Protein 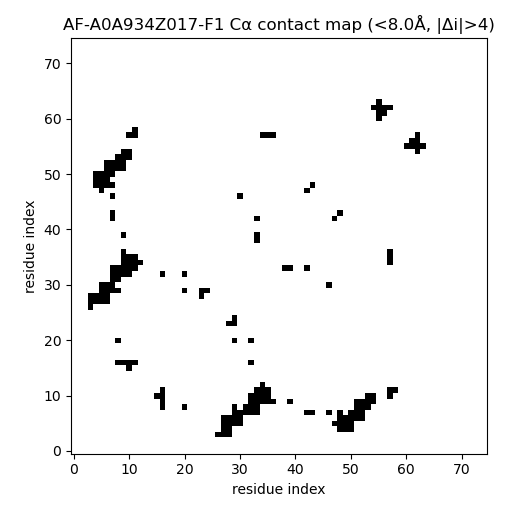AF-A0A934Z017-F1 (afdb_monomer)

Nearest PDB structures (foldseek):
  2zwm-assembly1_B  TM=8.584E-01  e=1.750E-02  Bacillus subtilis
  4kfc-assembly1_B  TM=8.517E-01  e=2.144E-02  Escherichia coli K-12
  3cfy-assembly1_A  TM=7.583E-01  e=1.872E-02  Vibrio parahaemolyticus RIMD 2210633
  3q15-assembly2_D-3  TM=8.209E-01  e=6.788E-02  Bacillus subtilis
  7cci-assembly1_A  TM=8.235E-01  e=9.527E-02  Acinetobacter baumannii

Sequence (75 aa):
MKQRERVLLVEDHAGTGDALAAMLRQCFDVPHRIGSLAELSEAMRVQEPTIVLIDLALGDQNVLKYSPTLFGAIR

Radius of gyration: 12.25 Å; Cα contacts (8 Å, |Δi|>4): 96; chains: 1; bounding box: 36×22×27 Å

pLDDT: mean 85.45, std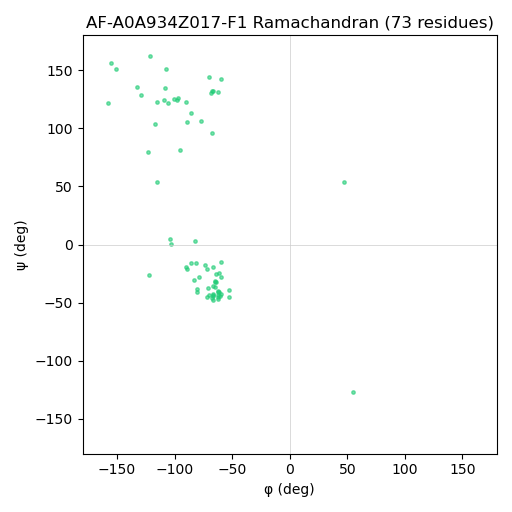 13.53, range [45.06, 96.0]

Secondary structure (DSSP, 8-state):
-PPPPBEEEE-S-HHHHHHHHHHHTTTSB---EE-SGGGHHHHHHHH--SEEEE-TEETTEEGGGGHHHHHHH--

Solvent-accessible surface area (backbone atoms only — not comparable to full-atom values): 4516 Å² total; per-residue (Å²): 130,85,82,60,56,30,38,37,39,36,40,50,54,62,73,61,40,53,54,51,50,61,61,46,48,78,72,33,39,61,89,56,73,40,58,48,78,84,52,44,69,59,48,47,70,75,64,61,48,81,41,79,49,68,53,56,65,43,73,96,42,61,4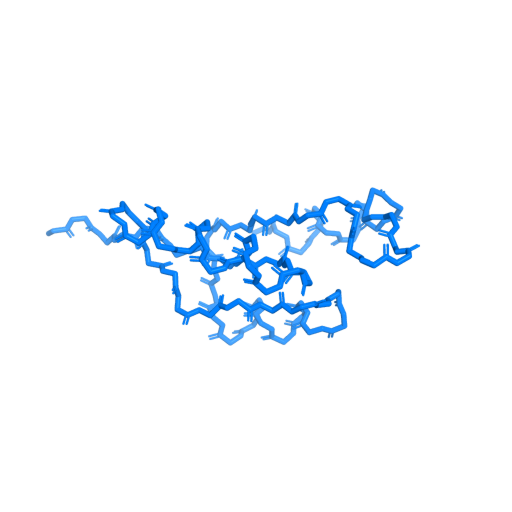6,76,82,47,41,76,60,55,63,63,72,66,119

Foldseek 3Di:
DDAFAEEEEEAQDPVVRVVVLVVCVVRHHYPDYHLDPVCVVVCCVPRVGLYYHHDCCSDPDRCVVVVVVVVVSND

Mean predicted aligned error: 5.52 Å

Structure (mmCIF, N/CA/C/O backbone):
data_AF-A0A934Z017-F1
#
_entry.id   AF-A0A934Z017-F1
#
loop_
_atom_site.group_PDB
_atom_site.id
_atom_site.type_symbol
_atom_site.label_atom_id
_atom_site.label_alt_id
_atom_site.label_comp_id
_atom_site.label_asym_id
_atom_site.label_entity_id
_atom_site.label_seq_id
_atom_site.pdbx_PDB_ins_code
_atom_site.Cartn_x
_atom_site.Cartn_y
_atom_site.Cartn_z
_atom_site.occupancy
_atom_site.B_iso_or_equiv
_atom_site.auth_seq_id
_atom_site.auth_comp_id
_atom_site.auth_asym_id
_atom_site.auth_atom_id
_atom_site.pdbx_PDB_model_num
ATOM 1 N N . MET A 1 1 ? -20.606 2.790 16.509 1.00 48.16 1 MET A N 1
ATOM 2 C CA . MET A 1 1 ? -20.111 1.845 15.479 1.00 48.16 1 MET A CA 1
ATOM 3 C C . MET A 1 1 ? -18.599 2.001 15.432 1.00 48.16 1 MET A C 1
ATOM 5 O O . MET A 1 1 ? -18.160 3.143 15.455 1.00 48.16 1 MET A O 1
ATOM 9 N N . LYS A 1 2 ? -17.801 0.924 15.469 1.00 64.56 2 LYS A N 1
ATOM 10 C CA . LYS A 1 2 ? -16.338 1.065 15.337 1.00 64.56 2 LYS A CA 1
ATOM 11 C C . LYS A 1 2 ? -16.022 1.511 13.904 1.00 64.56 2 LYS A C 1
ATOM 13 O O . LYS A 1 2 ? -16.572 0.932 12.969 1.00 64.56 2 LYS A O 1
ATOM 18 N N . GLN A 1 3 ? -15.211 2.553 13.745 1.00 73.75 3 GLN A N 1
ATOM 19 C CA . GLN A 1 3 ? -14.715 2.990 12.439 1.00 73.75 3 GLN A CA 1
ATOM 20 C C . GLN A 1 3 ? -13.877 1.851 11.839 1.00 73.75 3 GLN A C 1
ATOM 22 O O . GLN A 1 3 ? -13.070 1.258 12.553 1.00 73.75 3 GLN A O 1
ATOM 27 N N . ARG A 1 4 ? -14.121 1.487 10.572 1.00 84.75 4 ARG A N 1
ATOM 28 C CA . ARG A 1 4 ? -13.284 0.499 9.872 1.00 84.75 4 ARG A CA 1
ATOM 29 C C . ARG A 1 4 ? -11.902 1.115 9.660 1.00 84.75 4 ARG A C 1
ATOM 31 O O . ARG A 1 4 ? -11.823 2.262 9.228 1.00 84.75 4 ARG A O 1
ATOM 38 N N . GLU A 1 5 ? -10.848 0.374 9.991 1.00 93.19 5 GLU A N 1
ATOM 39 C CA . GLU A 1 5 ? -9.466 0.814 9.772 1.00 93.19 5 GLU A CA 1
ATOM 40 C C . GLU A 1 5 ? -9.222 1.066 8.282 1.00 93.19 5 GLU A C 1
ATOM 42 O O . GLU A 1 5 ? -9.751 0.341 7.430 1.00 93.19 5 GLU A O 1
ATOM 47 N N . ARG A 1 6 ? -8.439 2.105 7.975 1.00 94.19 6 ARG A N 1
ATOM 48 C CA . ARG A 1 6 ? -8.164 2.523 6.602 1.00 94.19 6 ARG A CA 1
ATOM 49 C C . ARG A 1 6 ? -6.835 1.959 6.133 1.00 94.19 6 ARG A C 1
ATOM 51 O O . ARG A 1 6 ? -5.800 2.202 6.751 1.00 94.19 6 ARG A O 1
ATOM 58 N N . VAL A 1 7 ? -6.877 1.239 5.021 1.00 95.19 7 VAL A N 1
ATOM 59 C CA . VAL A 1 7 ? -5.724 0.572 4.423 1.00 95.19 7 VAL A CA 1
ATOM 60 C C . VAL A 1 7 ? -5.335 1.283 3.133 1.00 95.19 7 VAL A C 1
ATOM 62 O O . VAL A 1 7 ? -6.148 1.397 2.214 1.00 95.19 7 VAL A O 1
ATOM 65 N N . LEU A 1 8 ? -4.076 1.706 3.048 1.00 95.44 8 LEU A N 1
ATOM 66 C CA . LEU A 1 8 ? -3.434 2.068 1.787 1.00 95.44 8 LEU A CA 1
ATOM 67 C C . LEU A 1 8 ? -2.770 0.824 1.196 1.00 95.44 8 LEU A C 1
ATOM 69 O O . LEU A 1 8 ? -1.922 0.211 1.845 1.00 95.44 8 LEU A O 1
ATOM 73 N N . LEU A 1 9 ? -3.152 0.463 -0.030 1.00 95.75 9 LEU A N 1
ATOM 74 C CA . LEU A 1 9 ? -2.543 -0.634 -0.778 1.00 95.75 9 LEU A CA 1
ATOM 75 C C . LEU A 1 9 ? -1.546 -0.091 -1.812 1.00 95.75 9 LEU A C 1
ATOM 77 O O . LEU A 1 9 ? -1.914 0.729 -2.655 1.00 95.75 9 LEU A O 1
ATOM 81 N N . VAL A 1 10 ? -0.306 -0.573 -1.759 1.00 95.00 10 VAL A N 1
ATOM 82 C CA . VAL A 1 10 ? 0.798 -0.213 -2.657 1.00 95.00 10 VAL A CA 1
ATOM 83 C C . VAL A 1 10 ? 1.220 -1.463 -3.429 1.00 95.00 10 VAL A C 1
ATOM 85 O O . VAL A 1 10 ? 1.842 -2.361 -2.868 1.00 95.00 10 VAL A O 1
ATOM 88 N N . GLU A 1 11 ? 0.826 -1.538 -4.693 1.00 95.44 11 GLU A N 1
ATOM 89 C CA . GLU A 1 11 ? 0.927 -2.736 -5.535 1.00 95.44 11 GLU A CA 1
ATOM 90 C C . GLU A 1 11 ? 0.897 -2.283 -6.995 1.00 95.44 11 GLU A C 1
ATOM 92 O O . GLU A 1 11 ? -0.063 -1.619 -7.394 1.00 95.44 11 GLU A O 1
ATOM 97 N N . ASP A 1 12 ? 1.915 -2.599 -7.794 1.00 94.94 12 ASP A N 1
ATOM 98 C CA . ASP A 1 12 ? 2.011 -2.182 -9.198 1.00 94.94 12 ASP A CA 1
ATOM 99 C C . ASP A 1 12 ? 1.230 -3.115 -10.129 1.00 94.94 12 ASP A C 1
ATOM 101 O O . ASP A 1 12 ? 0.625 -2.651 -11.106 1.00 94.94 12 ASP A O 1
ATOM 105 N N . HIS A 1 13 ? 1.114 -4.398 -9.788 1.00 94.62 13 HIS A N 1
ATOM 106 C CA . HIS A 1 13 ? 0.404 -5.368 -10.602 1.00 94.62 13 HIS A CA 1
ATOM 107 C C . HIS A 1 13 ? -1.119 -5.232 -10.448 1.00 94.62 13 HIS A C 1
ATOM 109 O O . HIS A 1 13 ? -1.723 -5.649 -9.457 1.00 94.62 13 HIS A O 1
ATOM 115 N N . ALA A 1 14 ? -1.775 -4.679 -11.475 1.00 90.31 14 ALA A N 1
ATOM 116 C CA . ALA A 1 14 ? -3.204 -4.351 -11.443 1.00 90.31 14 ALA A CA 1
ATOM 117 C C . ALA A 1 14 ? -4.098 -5.536 -11.028 1.00 90.31 14 ALA A C 1
ATOM 119 O O . ALA A 1 14 ? -4.942 -5.387 -10.150 1.00 90.31 14 ALA A O 1
ATOM 120 N N . GLY A 1 15 ? -3.866 -6.730 -11.586 1.00 93.25 15 GLY A N 1
ATOM 121 C CA . GLY A 1 15 ? -4.675 -7.911 -11.262 1.00 93.25 15 GLY A CA 1
ATOM 122 C C . GLY A 1 15 ? -4.535 -8.374 -9.807 1.00 93.25 15 GLY A C 1
ATOM 123 O O . GLY A 1 15 ? -5.520 -8.779 -9.191 1.00 93.25 15 GLY A O 1
ATOM 124 N N . THR A 1 16 ? -3.329 -8.275 -9.242 1.00 93.12 16 THR A N 1
ATOM 125 C CA . THR A 1 16 ? -3.065 -8.634 -7.839 1.00 93.12 16 THR A CA 1
ATOM 126 C C . THR A 1 16 ? -3.689 -7.597 -6.914 1.00 93.12 16 THR A C 1
ATOM 128 O O . THR A 1 16 ? -4.396 -7.945 -5.966 1.00 93.12 16 THR A O 1
ATOM 131 N N . GLY A 1 17 ? -3.498 -6.317 -7.243 1.00 94.44 17 GLY A N 1
ATOM 132 C CA . GLY A 1 17 ? -4.028 -5.198 -6.478 1.00 94.44 17 GLY A CA 1
ATOM 133 C C . GLY A 1 17 ? -5.550 -5.179 -6.422 1.00 94.44 17 GLY A C 1
ATOM 134 O O . GLY A 1 17 ? -6.117 -4.98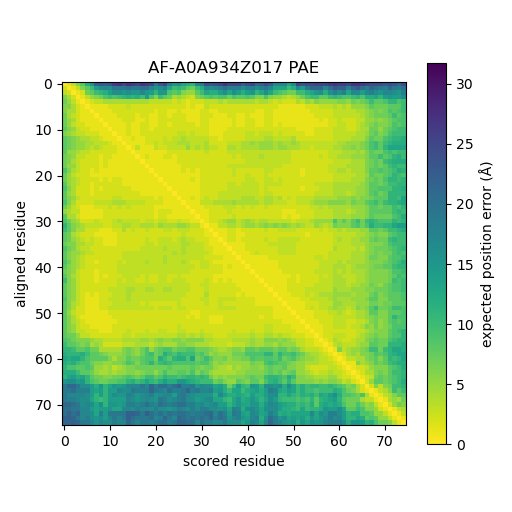5 -5.347 1.00 94.44 17 GLY A O 1
ATOM 135 N N . ASP A 1 18 ? -6.222 -5.439 -7.542 1.00 94.62 18 ASP A N 1
ATOM 136 C CA . ASP A 1 18 ? -7.685 -5.471 -7.601 1.00 94.62 18 ASP A CA 1
ATOM 137 C C . ASP A 1 18 ? -8.260 -6.634 -6.783 1.00 94.62 18 ASP A C 1
ATOM 139 O O . ASP A 1 18 ? -9.208 -6.445 -6.012 1.00 94.62 18 ASP A O 1
ATOM 143 N N . ALA A 1 19 ? -7.654 -7.822 -6.893 1.00 95.56 19 ALA A N 1
ATOM 144 C CA . ALA A 1 19 ? -8.052 -8.990 -6.114 1.00 95.56 19 ALA A CA 1
ATOM 145 C C . ALA A 1 19 ? -7.870 -8.750 -4.606 1.00 95.56 19 ALA A C 1
ATOM 147 O O . ALA A 1 19 ? -8.790 -8.988 -3.817 1.00 95.56 19 ALA A O 1
ATOM 148 N N . LEU A 1 20 ? -6.716 -8.213 -4.201 1.00 95.69 20 LEU A N 1
ATOM 149 C CA . LEU A 1 20 ? -6.419 -7.932 -2.800 1.00 95.69 20 LEU A CA 1
ATOM 150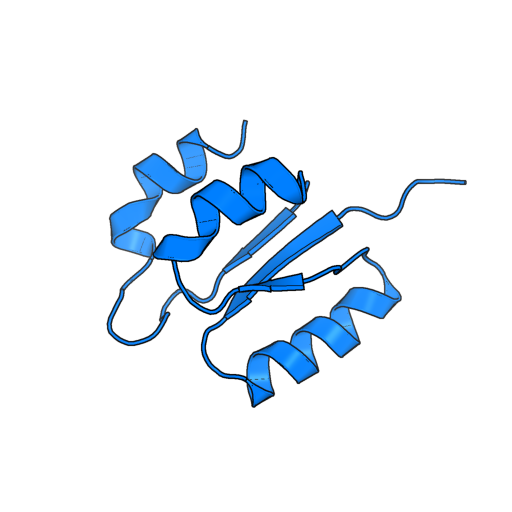 C C . LEU A 1 20 ? -7.328 -6.829 -2.238 1.00 95.69 20 LEU A C 1
ATOM 152 O O . LEU A 1 20 ? -7.885 -6.984 -1.150 1.00 95.69 20 LEU A O 1
ATOM 156 N N . ALA A 1 21 ? -7.563 -5.751 -2.991 1.00 95.44 21 ALA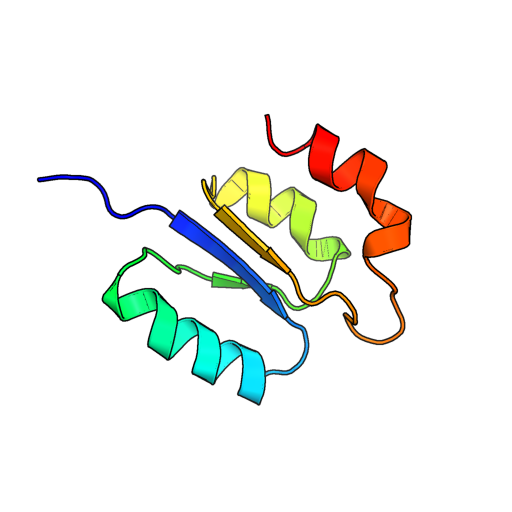 A N 1
ATOM 157 C CA . ALA A 1 21 ? -8.484 -4.691 -2.590 1.00 95.44 21 ALA A CA 1
ATOM 158 C C . ALA A 1 21 ? -9.920 -5.214 -2.416 1.00 95.44 21 ALA A C 1
ATOM 160 O O . ALA A 1 21 ? -10.600 -4.840 -1.458 1.00 95.44 21 ALA A O 1
ATOM 161 N N . ALA A 1 22 ? -10.387 -6.102 -3.302 1.00 95.94 22 ALA A N 1
ATOM 162 C CA . ALA A 1 22 ? -11.702 -6.730 -3.181 1.00 95.94 22 ALA A CA 1
ATOM 163 C C . ALA A 1 22 ? -11.830 -7.583 -1.907 1.00 95.94 22 ALA A C 1
ATOM 165 O O . ALA A 1 22 ? -12.860 -7.526 -1.231 1.00 95.94 22 ALA A O 1
ATOM 166 N N . MET A 1 23 ? -10.782 -8.330 -1.542 1.00 96.00 23 MET A N 1
ATOM 167 C CA . MET A 1 23 ? -10.749 -9.109 -0.299 1.00 96.00 23 MET A CA 1
ATOM 168 C C . MET A 1 23 ? -10.745 -8.207 0.942 1.00 96.00 23 MET A C 1
ATOM 170 O O . MET A 1 23 ? -11.539 -8.407 1.860 1.00 96.00 23 MET A O 1
ATOM 174 N N . LEU A 1 24 ? -9.892 -7.181 0.964 1.00 95.12 24 LEU A N 1
ATOM 175 C CA . LEU A 1 24 ? -9.722 -6.302 2.124 1.00 95.12 24 LEU A CA 1
ATOM 176 C C . LEU A 1 24 ? -10.966 -5.458 2.423 1.00 95.12 24 LEU A C 1
ATOM 178 O O . LEU A 1 24 ? -11.302 -5.267 3.592 1.00 95.12 24 LEU A O 1
ATOM 182 N N . ARG A 1 25 ? -11.703 -5.005 1.400 1.00 95.50 25 ARG A N 1
ATOM 183 C CA . ARG A 1 25 ? -12.929 -4.193 1.562 1.00 95.50 25 ARG A CA 1
ATOM 184 C C . ARG A 1 25 ? -14.047 -4.880 2.355 1.00 95.50 25 ARG A C 1
ATOM 186 O O . ARG A 1 25 ? -14.978 -4.215 2.815 1.00 95.50 25 ARG A O 1
ATOM 193 N N . GLN A 1 26 ? -13.964 -6.195 2.553 1.00 94.19 26 GLN A N 1
ATOM 194 C CA . GLN A 1 26 ? -14.892 -6.928 3.417 1.00 94.19 26 GLN A CA 1
ATOM 195 C C . GLN A 1 26 ? -14.759 -6.500 4.889 1.00 94.19 26 GLN A C 1
ATOM 197 O O . GLN A 1 26 ? -15.760 -6.451 5.608 1.00 94.19 26 GLN A O 1
ATOM 202 N N . CYS A 1 27 ? -13.550 -6.117 5.310 1.00 94.06 27 CYS A N 1
ATOM 203 C CA . CYS A 1 27 ? -13.206 -5.827 6.704 1.00 94.06 27 CYS A CA 1
ATOM 204 C C . CYS A 1 27 ? -12.665 -4.401 6.922 1.00 94.06 27 CYS A C 1
ATOM 206 O O . CYS A 1 27 ? -12.839 -3.849 8.007 1.00 94.06 27 CYS A O 1
ATOM 208 N N . PHE A 1 28 ? -12.068 -3.792 5.897 1.00 95.06 28 PHE A N 1
ATOM 209 C CA . PHE A 1 28 ? -11.336 -2.524 5.965 1.00 95.06 28 PHE A CA 1
ATOM 210 C C . PHE A 1 28 ? -11.920 -1.459 5.025 1.00 95.06 28 PHE A C 1
ATOM 212 O O . PHE A 1 28 ? -12.665 -1.773 4.094 1.00 95.06 28 PHE A O 1
ATOM 219 N N . ASP A 1 29 ? -11.577 -0.193 5.264 1.00 95.25 29 ASP A N 1
ATOM 220 C CA . ASP A 1 29 ? -11.753 0.897 4.299 1.00 95.25 29 ASP A CA 1
ATOM 221 C C . ASP A 1 29 ? -10.532 0.937 3.364 1.00 95.25 29 ASP A C 1
ATOM 223 O O . ASP A 1 29 ? -9.421 1.206 3.813 1.00 95.25 29 ASP A O 1
ATOM 227 N N . VAL A 1 30 ? -10.718 0.635 2.075 1.00 94.88 30 VAL A N 1
ATOM 228 C CA . VAL A 1 30 ? -9.635 0.604 1.068 1.00 94.88 30 VAL A CA 1
ATOM 229 C C . VAL A 1 30 ? -9.987 1.556 -0.078 1.00 94.88 30 VAL A C 1
ATOM 231 O O . VAL A 1 30 ? -10.516 1.115 -1.115 1.00 94.88 30 VAL A O 1
ATOM 234 N N . PRO A 1 31 ? -9.770 2.870 0.115 1.00 87.88 31 PRO A N 1
ATOM 235 C CA . PRO A 1 31 ? -10.247 3.891 -0.811 1.00 87.88 31 PRO A CA 1
ATOM 236 C C . PRO A 1 31 ? -9.476 3.880 -2.133 1.00 87.88 31 PRO A C 1
ATOM 238 O O . PRO A 1 31 ? -10.081 4.060 -3.189 1.00 87.88 31 PRO A O 1
ATOM 241 N N . HIS A 1 32 ? -8.162 3.632 -2.103 1.00 88.31 32 HIS A N 1
ATOM 242 C CA . HIS A 1 32 ? -7.323 3.711 -3.294 1.00 88.31 32 HIS A CA 1
ATOM 243 C C . HIS A 1 32 ? -6.114 2.766 -3.243 1.00 88.31 32 HIS A C 1
ATOM 245 O O . HIS A 1 32 ? -5.591 2.455 -2.173 1.00 88.31 32 HIS A O 1
ATOM 251 N N . ARG A 1 33 ? -5.672 2.334 -4.430 1.00 94.38 33 ARG A N 1
ATOM 252 C CA . ARG A 1 33 ? -4.418 1.607 -4.661 1.00 94.38 33 ARG A CA 1
ATOM 253 C C . ARG A 1 33 ? -3.454 2.543 -5.374 1.00 94.38 33 ARG A C 1
ATOM 255 O O . ARG A 1 33 ? -3.853 3.148 -6.363 1.00 94.38 33 ARG A O 1
ATOM 262 N N . ILE A 1 34 ? -2.208 2.585 -4.925 1.00 94.88 34 ILE A N 1
ATOM 263 C CA . ILE A 1 34 ? -1.112 3.242 -5.644 1.00 94.88 34 ILE A CA 1
ATOM 264 C C . ILE A 1 34 ? -0.158 2.202 -6.235 1.00 94.88 34 ILE A C 1
ATOM 266 O O . ILE A 1 34 ? -0.033 1.101 -5.698 1.00 94.88 34 ILE A O 1
ATOM 270 N N . GLY A 1 35 ? 0.497 2.545 -7.344 1.00 93.94 35 GLY A N 1
ATOM 271 C CA . GLY A 1 35 ? 1.352 1.614 -8.094 1.00 93.94 35 GLY A CA 1
ATOM 272 C C . GLY A 1 35 ? 2.849 1.816 -7.888 1.00 93.94 35 GLY A C 1
ATOM 273 O O . GLY A 1 35 ? 3.648 1.141 -8.524 1.00 93.94 35 GLY A O 1
ATOM 274 N N . SER A 1 36 ? 3.262 2.781 -7.065 1.00 91.25 36 SER A N 1
ATOM 275 C CA . SER A 1 36 ? 4.674 3.128 -6.934 1.00 91.25 36 SER A CA 1
ATOM 276 C C . SER A 1 36 ? 5.009 3.768 -5.587 1.00 91.25 36 SER A C 1
ATOM 278 O O . SER A 1 36 ? 4.170 4.400 -4.944 1.00 91.25 36 SER A O 1
ATOM 280 N N . LEU A 1 37 ? 6.281 3.673 -5.183 1.00 89.00 37 LEU A N 1
ATOM 281 C CA . LEU A 1 37 ? 6.796 4.397 -4.014 1.00 89.00 37 LEU A CA 1
ATOM 282 C C . LEU A 1 37 ? 6.758 5.924 -4.193 1.00 89.00 37 LEU A C 1
ATOM 284 O O . LEU A 1 37 ? 6.690 6.649 -3.203 1.00 89.00 37 LEU A O 1
ATOM 288 N N . ALA A 1 38 ? 6.786 6.422 -5.433 1.00 89.00 38 ALA A N 1
ATOM 289 C CA . ALA A 1 38 ? 6.737 7.856 -5.718 1.00 89.00 38 ALA A CA 1
ATOM 290 C C . ALA A 1 38 ? 5.400 8.488 -5.293 1.00 89.00 38 ALA A C 1
ATOM 292 O O .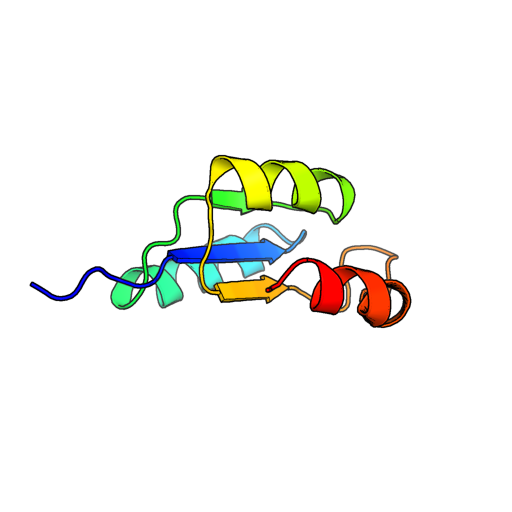 ALA A 1 38 ? 5.364 9.640 -4.866 1.00 89.00 38 ALA A O 1
ATOM 293 N N . GLU A 1 39 ? 4.313 7.718 -5.356 1.00 90.81 39 GLU A N 1
ATOM 294 C CA . GLU A 1 39 ? 2.970 8.148 -4.951 1.00 90.81 39 GLU A CA 1
ATOM 295 C C . GLU A 1 39 ? 2.740 8.053 -3.434 1.00 90.81 39 GLU A C 1
ATOM 297 O O . GLU A 1 39 ? 1.798 8.650 -2.910 1.00 90.81 39 GLU A O 1
ATOM 302 N N . LEU A 1 40 ? 3.596 7.324 -2.709 1.00 88.38 40 LEU A N 1
ATOM 303 C CA . LEU A 1 40 ? 3.347 6.944 -1.319 1.00 88.38 40 LEU A CA 1
ATOM 304 C C . LEU A 1 40 ? 3.236 8.144 -0.375 1.00 88.38 40 LEU A C 1
ATOM 306 O O . LEU A 1 40 ? 2.316 8.191 0.434 1.00 88.38 40 LEU A O 1
ATOM 310 N N . SER A 1 41 ? 4.140 9.120 -0.478 1.00 88.19 41 SER A N 1
ATOM 311 C CA . SER A 1 41 ? 4.140 10.290 0.416 1.00 88.19 41 SER A CA 1
ATOM 312 C C . SER A 1 41 ? 2.836 11.090 0.311 1.00 88.19 41 SER A C 1
ATOM 314 O O . SER A 1 41 ? 2.216 11.433 1.319 1.00 88.19 41 SER A O 1
ATOM 316 N N . GLU A 1 42 ? 2.371 11.322 -0.919 1.00 90.12 42 GLU A N 1
ATOM 317 C CA . GLU A 1 42 ? 1.109 12.019 -1.166 1.00 90.12 42 GLU A CA 1
ATOM 318 C C . GLU A 1 42 ? -0.086 11.194 -0.684 1.00 90.12 42 GLU A C 1
ATOM 320 O O . GLU A 1 42 ? -0.973 11.718 -0.010 1.00 90.12 42 GLU A O 1
ATOM 325 N N . ALA A 1 43 ? -0.090 9.890 -0.972 1.00 91.06 43 ALA A N 1
ATOM 326 C CA . ALA A 1 43 ? -1.156 8.990 -0.556 1.00 91.06 43 ALA A CA 1
ATOM 327 C C . ALA A 1 43 ? -1.279 8.893 0.971 1.00 91.06 43 ALA A C 1
ATOM 329 O O . ALA A 1 43 ? -2.394 8.930 1.485 1.00 91.06 43 ALA A O 1
ATOM 330 N N . MET A 1 44 ? -0.159 8.843 1.699 1.00 89.25 44 MET A N 1
ATOM 331 C CA . MET A 1 44 ? -0.144 8.870 3.166 1.00 89.25 44 MET A CA 1
ATOM 332 C C . MET A 1 44 ? -0.780 10.151 3.713 1.00 89.25 44 MET A C 1
ATOM 334 O O . MET A 1 44 ? -1.582 10.087 4.641 1.00 89.25 44 MET A O 1
ATOM 338 N N . ARG A 1 45 ? -0.469 11.306 3.111 1.00 89.56 45 ARG A N 1
ATOM 339 C CA . ARG A 1 45 ? -1.000 12.610 3.530 1.00 89.56 45 ARG A CA 1
ATOM 340 C C . ARG A 1 45 ? -2.491 12.773 3.231 1.00 89.56 45 ARG A C 1
ATOM 342 O O . ARG A 1 45 ? -3.211 13.324 4.048 1.00 89.56 45 ARG A O 1
ATOM 349 N N . VAL A 1 46 ? -2.940 12.354 2.048 1.00 91.44 46 VAL A N 1
ATOM 350 C CA . VAL A 1 46 ? -4.327 12.565 1.594 1.00 91.44 46 VAL A CA 1
ATOM 351 C C . VAL A 1 46 ? -5.278 11.535 2.182 1.00 91.44 46 VAL A C 1
ATOM 353 O O . VAL A 1 46 ? -6.409 11.863 2.533 1.00 91.44 46 VAL A O 1
ATOM 356 N N . GLN A 1 47 ? -4.849 10.276 2.240 1.00 90.06 47 GLN A N 1
ATOM 357 C CA . GLN A 1 47 ? -5.724 9.186 2.658 1.00 90.06 47 GLN A CA 1
ATOM 358 C C . GLN A 1 47 ? -5.687 8.973 4.167 1.00 90.06 47 GLN A C 1
ATOM 360 O O . GLN A 1 47 ? -6.641 8.406 4.693 1.00 90.06 47 GLN A O 1
ATOM 365 N N . GLU A 1 48 ? -4.633 9.424 4.854 1.00 91.31 48 GLU A N 1
ATOM 366 C CA . GLU A 1 48 ? -4.424 9.213 6.292 1.00 91.31 48 GLU A CA 1
ATOM 367 C C . GLU A 1 48 ? -4.666 7.738 6.692 1.00 91.31 48 GLU A C 1
ATOM 369 O O . GLU A 1 48 ? -5.530 7.441 7.525 1.00 91.31 48 GLU A O 1
ATOM 374 N N . PRO A 1 49 ? -3.991 6.771 6.036 1.00 91.81 49 PRO A N 1
ATOM 375 C CA . PRO A 1 49 ? -4.213 5.361 6.314 1.00 91.81 49 PRO A CA 1
ATOM 376 C C . PRO A 1 49 ? -3.662 4.987 7.695 1.00 91.81 49 PRO A C 1
ATOM 378 O O . PRO A 1 49 ? -2.602 5.452 8.108 1.00 91.81 49 PRO A O 1
ATOM 381 N N . THR A 1 50 ? -4.352 4.084 8.389 1.00 91.62 50 THR A N 1
ATOM 382 C CA . THR A 1 50 ? -3.880 3.498 9.65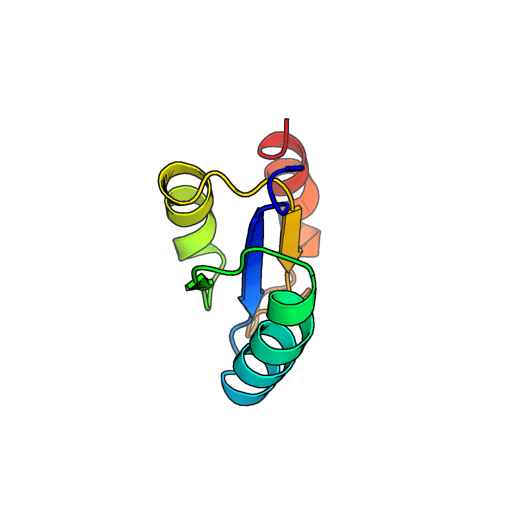4 1.00 91.62 50 THR A CA 1
ATOM 383 C C . THR A 1 50 ? -3.057 2.232 9.425 1.00 91.62 50 THR A C 1
ATOM 385 O O . THR A 1 50 ? -2.314 1.804 10.303 1.00 91.62 50 THR A O 1
ATOM 388 N N . ILE A 1 51 ? -3.197 1.619 8.246 1.00 91.56 51 ILE A N 1
ATOM 389 C CA . ILE A 1 51 ? -2.478 0.418 7.821 1.00 91.56 51 ILE A CA 1
ATOM 390 C C . ILE A 1 51 ? -1.945 0.654 6.407 1.00 91.56 51 ILE A C 1
ATOM 392 O O . ILE A 1 51 ? -2.672 1.116 5.529 1.00 91.56 51 ILE A O 1
ATOM 396 N N . VAL A 1 52 ? -0.690 0.286 6.165 1.00 91.69 52 VAL A N 1
ATOM 397 C CA . VAL A 1 52 ? -0.099 0.272 4.823 1.00 91.69 52 VAL A CA 1
ATOM 398 C C . VAL A 1 52 ? 0.239 -1.168 4.468 1.00 91.69 52 VAL A C 1
ATOM 400 O O . VAL A 1 52 ? 0.985 -1.828 5.190 1.00 91.69 52 VAL A O 1
ATOM 403 N N . LEU A 1 53 ? -0.314 -1.654 3.360 1.00 92.56 53 LEU A N 1
ATOM 404 C CA . LEU A 1 53 ? 0.066 -2.925 2.752 1.00 92.56 53 LEU A CA 1
ATOM 405 C C . LEU A 1 53 ? 0.878 -2.623 1.505 1.00 92.56 53 LEU A C 1
ATOM 407 O O . LEU A 1 53 ? 0.401 -1.927 0.612 1.00 92.56 53 LEU A O 1
ATOM 411 N N . ILE A 1 54 ? 2.105 -3.126 1.468 1.00 91.88 54 ILE A N 1
ATOM 412 C CA . ILE A 1 54 ? 3.071 -2.805 0.427 1.00 91.88 54 ILE A CA 1
ATOM 413 C C . ILE A 1 54 ? 3.661 -4.078 -0.156 1.00 91.88 54 ILE A C 1
ATOM 415 O O . ILE A 1 54 ? 4.133 -4.936 0.594 1.00 91.88 54 ILE A O 1
ATOM 419 N N . ASP A 1 55 ? 3.635 -4.197 -1.481 1.00 91.69 55 ASP A N 1
ATOM 420 C CA . ASP A 1 55 ? 4.419 -5.217 -2.163 1.00 91.69 55 ASP A CA 1
ATOM 421 C C . ASP A 1 55 ? 5.912 -4.903 -1.995 1.00 91.69 55 ASP A C 1
ATOM 423 O O . ASP A 1 55 ? 6.364 -3.772 -2.170 1.00 91.69 55 ASP A O 1
ATOM 427 N N . LEU A 1 56 ? 6.689 -5.915 -1.619 1.00 89.31 56 LEU A N 1
ATOM 428 C CA . LEU A 1 56 ? 8.134 -5.804 -1.455 1.00 89.31 56 LEU A CA 1
ATOM 429 C C . LEU A 1 56 ? 8.863 -5.682 -2.799 1.00 89.31 56 LEU A C 1
ATOM 431 O O . LEU A 1 56 ? 10.001 -5.198 -2.813 1.00 89.31 56 LEU A O 1
ATOM 435 N N . ALA A 1 57 ? 8.220 -6.115 -3.886 1.00 88.06 57 ALA A N 1
ATOM 436 C CA . ALA A 1 57 ? 8.749 -6.149 -5.244 1.00 88.06 57 ALA A CA 1
ATOM 437 C C . ALA A 1 57 ? 7.977 -5.211 -6.194 1.00 88.06 57 ALA A C 1
ATOM 439 O O . ALA A 1 57 ? 7.535 -5.626 -7.257 1.00 88.06 57 ALA A O 1
ATOM 440 N N . LEU A 1 58 ? 7.861 -3.932 -5.823 1.00 88.50 58 LEU A N 1
ATOM 441 C CA . LEU A 1 58 ? 7.253 -2.893 -6.665 1.00 88.50 58 LEU A CA 1
ATOM 442 C C . LEU 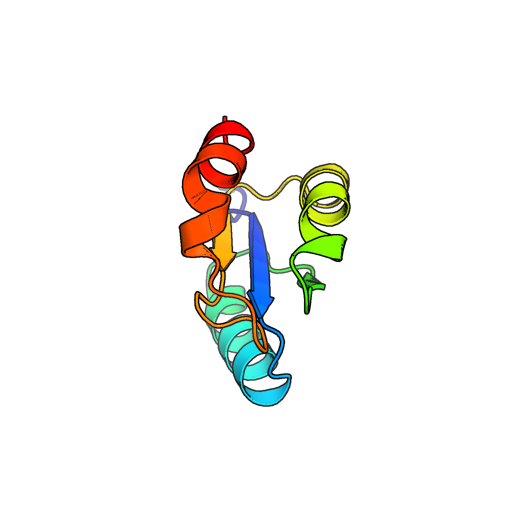A 1 58 ? 8.109 -2.615 -7.913 1.00 88.50 58 LEU A C 1
ATOM 444 O O . LEU A 1 58 ? 9.067 -1.830 -7.866 1.00 88.50 58 LEU A O 1
ATOM 448 N N . GLY A 1 59 ? 7.767 -3.247 -9.036 1.00 85.62 59 GLY A N 1
ATOM 449 C CA . GLY A 1 59 ? 8.570 -3.238 -10.258 1.00 85.62 59 GLY A CA 1
ATOM 450 C C . GLY A 1 59 ? 10.009 -3.712 -10.006 1.00 85.62 59 GLY A C 1
ATOM 451 O O . GLY A 1 59 ? 10.248 -4.754 -9.401 1.00 85.62 59 GLY A O 1
ATOM 452 N N . ASP A 1 60 ? 10.997 -2.915 -10.424 1.00 81.00 60 ASP A N 1
ATOM 453 C CA . ASP A 1 60 ? 12.423 -3.204 -10.183 1.00 81.00 60 ASP A CA 1
ATOM 454 C C . ASP A 1 60 ? 12.915 -2.770 -8.782 1.00 81.00 60 ASP A C 1
ATOM 456 O O . ASP A 1 60 ? 14.110 -2.849 -8.467 1.00 81.00 60 ASP A O 1
ATOM 460 N N . GLN A 1 61 ? 12.025 -2.258 -7.924 1.00 80.56 61 GLN A N 1
ATOM 461 C CA . GLN A 1 61 ? 12.395 -1.683 -6.632 1.00 80.56 61 GLN A CA 1
ATOM 462 C C . GLN A 1 61 ? 12.229 -2.697 -5.500 1.00 80.56 61 GLN A C 1
ATOM 464 O O . GLN A 1 61 ? 11.154 -3.232 -5.261 1.00 80.56 61 GLN A O 1
ATOM 469 N N . ASN A 1 62 ? 13.300 -2.895 -4.726 1.00 81.00 62 ASN A N 1
ATOM 470 C CA . ASN A 1 62 ? 13.225 -3.628 -3.464 1.00 81.00 62 ASN A CA 1
ATOM 471 C C . ASN A 1 62 ? 12.896 -2.654 -2.327 1.00 81.00 62 ASN A C 1
ATOM 473 O O . ASN A 1 62 ? 13.768 -1.906 -1.868 1.00 81.00 62 ASN A O 1
ATOM 477 N N . VAL A 1 63 ? 11.650 -2.697 -1.857 1.00 81.94 63 VAL A N 1
ATOM 478 C CA . VAL A 1 63 ? 11.113 -1.783 -0.836 1.00 81.94 63 VAL A CA 1
ATOM 479 C C . VAL A 1 63 ? 11.874 -1.859 0.487 1.00 81.94 63 VAL A C 1
ATOM 481 O O . VAL A 1 63 ? 11.995 -0.855 1.188 1.00 81.94 63 VAL A O 1
ATOM 484 N N . LEU A 1 64 ? 12.482 -3.004 0.817 1.00 79.69 64 LEU A N 1
ATOM 485 C CA . LEU A 1 64 ? 13.254 -3.161 2.055 1.00 79.69 64 LEU A CA 1
ATOM 486 C C . LEU A 1 64 ? 14.452 -2.205 2.128 1.00 79.69 64 LEU A C 1
ATOM 488 O O . LEU A 1 64 ? 14.870 -1.835 3.227 1.00 79.69 64 LEU A O 1
ATOM 492 N N . LYS A 1 65 ? 14.963 -1.736 0.981 1.00 76.12 65 LYS A N 1
ATOM 493 C CA . LYS A 1 65 ? 16.019 -0.712 0.921 1.00 76.12 65 LYS A CA 1
ATOM 494 C C . LYS A 1 65 ? 15.557 0.659 1.433 1.00 76.12 65 LYS A C 1
ATOM 496 O O . LYS A 1 65 ? 16.393 1.469 1.819 1.00 76.12 65 LYS A O 1
ATOM 501 N N . TYR A 1 66 ? 14.248 0.897 1.481 1.00 69.56 66 TYR A N 1
ATOM 502 C CA . TYR A 1 66 ? 13.614 2.135 1.942 1.00 69.56 66 TYR A CA 1
ATOM 503 C C . TYR A 1 66 ? 13.011 2.000 3.351 1.00 69.56 66 TYR A C 1
ATOM 505 O O . TYR A 1 66 ? 12.396 2.939 3.861 1.00 69.56 66 TYR A O 1
ATOM 513 N N . SER A 1 67 ? 13.210 0.849 4.008 1.00 64.06 67 SER A N 1
ATOM 514 C CA . SER A 1 67 ? 12.636 0.538 5.323 1.00 64.06 67 SER A CA 1
ATOM 515 C C . SER A 1 67 ? 12.898 1.583 6.421 1.00 64.06 67 SER A C 1
ATOM 517 O O . SER A 1 67 ? 11.945 1.882 7.142 1.00 64.06 67 SER A O 1
ATOM 519 N N . PRO A 1 68 ? 14.080 2.231 6.551 1.00 59.78 68 PRO A N 1
ATOM 520 C CA . PRO A 1 68 ? 14.280 3.234 7.602 1.00 59.78 68 PRO A CA 1
ATOM 521 C C . PRO A 1 68 ? 13.367 4.458 7.433 1.00 59.78 68 PRO A C 1
ATOM 523 O O . PRO A 1 68 ? 12.933 5.054 8.415 1.00 59.78 68 PRO A O 1
ATOM 526 N N . THR A 1 69 ? 13.052 4.820 6.188 1.00 60.56 69 THR A N 1
ATOM 527 C CA . THR A 1 69 ? 12.189 5.957 5.846 1.00 60.56 69 THR A CA 1
ATOM 528 C C . THR A 1 69 ? 10.711 5.595 5.988 1.00 60.56 69 THR A C 1
ATOM 530 O O . THR A 1 69 ? 9.930 6.395 6.497 1.00 60.56 69 THR A O 1
ATOM 533 N N . LEU A 1 70 ? 10.334 4.371 5.606 1.00 60.47 70 LEU A N 1
ATOM 534 C CA . LEU A 1 70 ? 8.956 3.880 5.684 1.00 60.47 70 LEU A CA 1
ATOM 535 C C . LEU A 1 70 ? 8.480 3.715 7.132 1.00 60.47 70 LEU A C 1
ATOM 537 O O . LEU A 1 70 ? 7.409 4.202 7.480 1.00 60.47 70 LEU A O 1
ATOM 541 N N . PHE A 1 71 ? 9.296 3.117 8.004 1.00 57.91 71 PHE A N 1
ATOM 542 C CA . PHE A 1 71 ? 8.947 2.965 9.423 1.00 57.91 71 PHE A CA 1
ATOM 543 C C . PHE A 1 71 ? 9.043 4.277 10.219 1.00 57.91 71 PHE A C 1
ATOM 545 O O . PHE A 1 71 ? 8.474 4.378 11.301 1.00 57.91 71 PHE A O 1
ATOM 552 N N . GLY A 1 72 ? 9.737 5.295 9.696 1.00 53.59 72 GLY A N 1
ATOM 553 C CA . GLY A 1 72 ? 9.763 6.639 10.280 1.00 53.59 72 GLY A CA 1
ATOM 554 C C . GLY A 1 72 ? 8.520 7.481 9.965 1.00 53.59 72 GLY A C 1
ATOM 555 O O . GLY A 1 72 ? 8.166 8.346 10.764 1.00 53.59 72 GLY A O 1
ATOM 556 N N . ALA A 1 73 ? 7.861 7.225 8.828 1.00 50.53 73 ALA A N 1
ATOM 557 C CA . ALA A 1 73 ? 6.648 7.919 8.380 1.00 50.53 73 ALA A CA 1
ATOM 558 C C . ALA A 1 73 ? 5.349 7.323 8.954 1.00 50.53 73 ALA A C 1
ATOM 560 O O . ALA A 1 73 ? 4.306 7.971 8.917 1.00 50.53 73 ALA A O 1
ATOM 561 N N . ILE A 1 74 ? 5.417 6.102 9.492 1.00 50.62 74 ILE A N 1
ATOM 562 C CA . ILE A 1 74 ? 4.332 5.439 10.220 1.00 50.62 74 ILE A CA 1
ATOM 563 C C . ILE A 1 74 ? 4.567 5.706 11.716 1.00 50.62 74 ILE A C 1
ATOM 565 O O . ILE A 1 74 ? 5.180 4.898 12.414 1.00 50.62 74 ILE A O 1
ATOM 569 N N . ARG A 1 75 ? 4.161 6.883 12.197 1.00 45.06 75 ARG A N 1
ATOM 570 C CA . ARG A 1 75 ? 4.146 7.243 13.623 1.00 45.06 75 ARG A CA 1
ATOM 571 C C . ARG A 1 75 ? 2.808 7.838 14.010 1.00 45.06 75 ARG A C 1
ATOM 573 O O . ARG A 1 75 ? 2.305 8.665 13.224 1.00 45.06 75 ARG A O 1
#